Protein AF-A0A349X1V9-F1 (afdb_monomer)

Radius of gyration: 15.88 Å; Cα contacts (8 Å, |Δi|>4): 114; chains: 1; bounding box: 40×20×52 Å

Mean predicted aligned error: 4.21 Å

pLDDT: mean 90.56, std 6.75, range [54.38, 96.56]

Sequence (122 aa):
MKTAFTIFLLVYSYIKYTAVPSQMGEPMYMATTALVVILTAVIPFFIARHLLAKASPPKSYVLAAFVPLALSAIGLAIYFYMFIAPTAPGMAVTQVLPRAIAPGLVMSVILLIPMIMRRKDS

Secondary structure (DSSP, 8-state):
-HHHHHHHHHHHHHHHHTTSGGGTT-HHHHHHHHHHHIIIIIHHHHHHHHHHTTS-HHHHHHHHHHHHHHHHHHHHHHHIIIIITTT-TT--HHHHTHHHHHHHHHHHHHHHHHHHHHHHT-

Foldseek 3Di:
DVVLLVVLLVVQLVCLLCVPVVCRPPPVSNVLSVQLSCQLAVVQLVVLVVVLVVDDLVVNLVSLLPSSLVSNLVSQVVSCVPPPCVVPVVDDSVVCSVVSNVSSRSSSCVSVPVSVVVVVVD

Solvent-accessible surface area (backbone atoms only — not comparable to full-atom values): 6472 Å² total; per-residue (Å²): 96,70,67,60,50,52,54,49,49,53,53,53,47,48,55,55,52,59,69,48,68,92,48,57,86,38,69,69,52,52,51,53,41,50,49,50,43,39,36,24,43,53,52,18,48,54,52,34,52,56,54,41,78,74,42,57,76,78,54,27,56,53,43,29,58,45,40,19,30,53,36,2,36,50,24,44,50,52,46,35,64,73,65,42,35,83,78,38,72,88,60,57,69,77,79,54,45,69,67,22,44,57,53,5,49,54,49,12,49,56,54,40,53,62,56,57,54,59,59,75,79,105

Structure (mmCIF, N/CA/C/O backbone):
data_AF-A0A349X1V9-F1
#
_entry.id   AF-A0A349X1V9-F1
#
loop_
_atom_site.group_PDB
_atom_site.id
_atom_site.type_symbol
_atom_site.label_atom_id
_atom_site.label_alt_id
_atom_site.label_comp_id
_atom_site.label_asym_id
_atom_site.label_entity_id
_atom_site.label_seq_id
_atom_site.pdbx_PDB_ins_code
_atom_site.Cartn_x
_atom_site.Cartn_y
_atom_site.Cartn_z
_atom_site.occupancy
_atom_site.B_iso_or_equiv
_atom_site.auth_seq_id
_atom_site.auth_comp_id
_atom_site.auth_asym_id
_atom_site.auth_atom_id
_atom_site.pdbx_PDB_model_num
ATOM 1 N N . MET A 1 1 ? -0.299 2.391 17.777 1.00 81.56 1 MET A N 1
ATOM 2 C CA . MET A 1 1 ? -0.767 2.677 16.397 1.00 81.56 1 MET A CA 1
ATOM 3 C C . MET A 1 1 ? 0.295 3.377 15.549 1.00 81.56 1 MET A C 1
ATOM 5 O O . MET A 1 1 ? 0.697 2.788 14.560 1.00 81.56 1 MET A O 1
ATOM 9 N N . LYS A 1 2 ? 0.796 4.572 15.926 1.00 84.50 2 LYS A N 1
ATOM 10 C CA . LYS A 1 2 ? 1.843 5.284 15.156 1.00 84.50 2 LYS A CA 1
ATOM 11 C C . LYS A 1 2 ? 3.107 4.433 14.950 1.00 84.50 2 LYS A C 1
ATOM 13 O O . LYS A 1 2 ? 3.488 4.211 13.815 1.00 84.50 2 LYS A O 1
ATOM 18 N N . THR A 1 3 ? 3.663 3.867 16.024 1.00 90.06 3 THR A N 1
ATOM 19 C CA . THR A 1 3 ? 4.859 3.005 15.967 1.00 90.06 3 THR A CA 1
ATOM 20 C C . THR A 1 3 ? 4.667 1.784 15.068 1.00 90.06 3 THR A C 1
ATOM 22 O O . THR A 1 3 ? 5.504 1.515 14.218 1.00 90.06 3 THR A O 1
ATOM 25 N N . ALA A 1 4 ? 3.536 1.082 15.198 1.00 91.94 4 ALA A N 1
ATOM 26 C CA . ALA A 1 4 ? 3.220 -0.081 14.366 1.00 91.94 4 ALA A CA 1
ATOM 27 C C . ALA A 1 4 ? 3.115 0.285 12.876 1.00 91.94 4 ALA A C 1
ATOM 29 O O . ALA A 1 4 ? 3.641 -0.434 12.033 1.00 91.94 4 ALA A O 1
ATOM 30 N N . PHE A 1 5 ? 2.496 1.427 12.555 1.00 94.38 5 PHE A N 1
ATOM 31 C CA . PHE A 1 5 ? 2.433 1.922 11.182 1.00 94.38 5 PHE A CA 1
ATOM 32 C C . PHE A 1 5 ? 3.808 2.332 10.643 1.00 94.38 5 PHE A C 1
ATOM 34 O O . PHE A 1 5 ? 4.126 1.993 9.511 1.00 94.38 5 PHE A O 1
ATOM 41 N N . THR A 1 6 ? 4.646 2.995 11.445 1.00 94.81 6 THR A N 1
ATOM 42 C CA . THR A 1 6 ? 6.020 3.343 11.048 1.00 94.81 6 THR A CA 1
ATOM 43 C C . THR A 1 6 ? 6.852 2.097 10.748 1.00 94.81 6 THR A C 1
ATOM 45 O O . THR A 1 6 ? 7.511 2.048 9.715 1.00 94.81 6 THR A O 1
ATOM 48 N N . ILE A 1 7 ? 6.791 1.073 11.607 1.00 95.38 7 ILE A N 1
ATOM 49 C CA . ILE A 1 7 ? 7.497 -0.200 11.387 1.00 95.38 7 ILE A CA 1
ATOM 50 C C . ILE A 1 7 ? 7.003 -0.862 10.099 1.00 95.38 7 ILE A C 1
ATOM 52 O O . ILE A 1 7 ? 7.811 -1.231 9.249 1.00 95.38 7 ILE A O 1
ATOM 56 N N . PHE A 1 8 ? 5.682 -0.959 9.924 1.00 96.00 8 PHE A N 1
ATOM 57 C CA . PHE A 1 8 ? 5.087 -1.476 8.694 1.00 96.00 8 PHE A CA 1
ATOM 58 C C . PHE A 1 8 ? 5.576 -0.710 7.462 1.00 96.00 8 PHE A C 1
ATOM 60 O O . PHE A 1 8 ? 5.990 -1.334 6.491 1.00 96.00 8 PHE A O 1
ATOM 67 N N . LEU A 1 9 ? 5.570 0.623 7.508 1.00 96.38 9 LEU A N 1
ATOM 68 C CA . LEU A 1 9 ? 5.972 1.459 6.384 1.00 96.38 9 LEU A CA 1
ATOM 69 C C . LEU A 1 9 ? 7.443 1.240 6.016 1.00 96.38 9 LEU A C 1
ATOM 71 O O . LEU A 1 9 ? 7.747 1.121 4.832 1.00 96.38 9 LEU A O 1
ATOM 75 N N . LEU A 1 10 ? 8.338 1.144 7.003 1.00 95.88 10 LEU A N 1
ATOM 76 C CA . LEU A 1 10 ? 9.760 0.874 6.771 1.00 95.88 10 LEU A CA 1
ATOM 77 C C . LEU A 1 10 ? 9.972 -0.495 6.119 1.00 95.88 10 LEU A C 1
ATOM 79 O O . LEU A 1 10 ? 10.635 -0.585 5.087 1.00 95.88 10 LEU A O 1
ATOM 83 N N . VAL A 1 11 ? 9.362 -1.545 6.674 1.00 95.44 11 VAL A N 1
ATOM 84 C CA . VAL A 1 11 ? 9.488 -2.912 6.146 1.00 95.44 11 VAL A CA 1
ATOM 85 C C . VAL A 1 11 ? 8.883 -3.013 4.747 1.00 95.44 11 VAL A C 1
ATOM 87 O O . VAL A 1 11 ? 9.516 -3.537 3.834 1.00 95.44 11 VAL A O 1
ATOM 90 N N . TYR A 1 12 ? 7.682 -2.470 4.547 1.00 94.81 12 TYR A N 1
ATOM 91 C CA . TYR A 1 12 ? 7.005 -2.491 3.253 1.00 94.81 12 TYR A CA 1
ATOM 92 C C . TYR A 1 12 ? 7.788 -1.720 2.184 1.00 94.81 12 TYR A C 1
ATOM 94 O O . TYR A 1 12 ? 7.956 -2.223 1.073 1.00 94.81 12 TYR A O 1
ATOM 102 N N . SER A 1 13 ? 8.320 -0.542 2.527 1.00 94.44 13 SER A N 1
ATOM 103 C CA . SER A 1 13 ? 9.154 0.248 1.612 1.00 94.44 13 SER A CA 1
ATOM 104 C C . SER A 1 13 ? 10.438 -0.488 1.250 1.00 94.44 13 SER A C 1
ATOM 106 O O . SER A 1 13 ? 10.805 -0.521 0.080 1.00 94.44 13 SER A O 1
ATOM 108 N N . TYR A 1 14 ? 11.088 -1.124 2.229 1.00 94.75 14 TYR A N 1
ATOM 109 C CA . TYR A 1 14 ? 12.295 -1.909 1.991 1.00 94.75 14 TYR A CA 1
ATOM 110 C C . TYR A 1 14 ? 12.029 -3.093 1.055 1.00 94.75 14 TYR A C 1
ATOM 112 O O . TYR A 1 14 ? 12.740 -3.246 0.068 1.00 94.75 14 TYR A O 1
ATOM 120 N N . ILE A 1 15 ? 10.964 -3.869 1.297 1.00 93.50 15 ILE A N 1
ATOM 121 C CA . ILE A 1 15 ? 10.568 -4.993 0.430 1.00 93.50 15 ILE A CA 1
ATOM 122 C C . ILE A 1 15 ? 10.294 -4.522 -1.003 1.00 93.50 15 ILE A C 1
ATOM 124 O O . ILE A 1 15 ? 10.652 -5.206 -1.958 1.00 93.50 15 ILE A O 1
ATOM 128 N N . LYS A 1 16 ? 9.643 -3.363 -1.178 1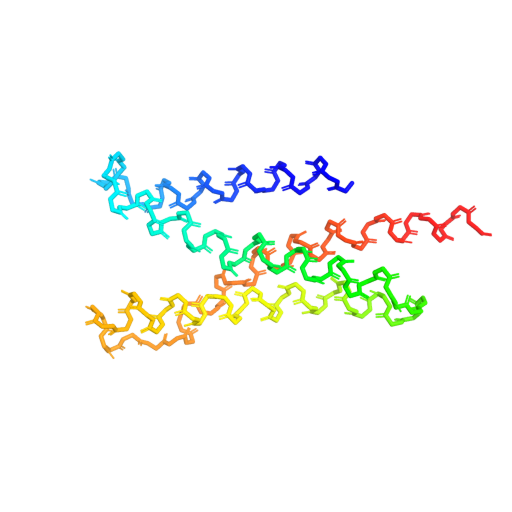.00 91.31 16 LYS A N 1
ATOM 129 C CA . LYS A 1 16 ? 9.396 -2.808 -2.516 1.00 91.31 16 LYS A CA 1
ATOM 130 C C . LYS A 1 16 ? 10.682 -2.345 -3.184 1.00 91.31 16 LYS A C 1
ATOM 132 O O . LYS A 1 16 ? 10.869 -2.634 -4.357 1.00 91.31 16 LYS A O 1
ATOM 137 N N . TYR A 1 17 ? 11.568 -1.696 -2.439 1.00 92.88 17 TYR A N 1
ATOM 138 C CA . TYR A 1 17 ? 12.849 -1.234 -2.955 1.00 92.88 17 TYR A CA 1
ATOM 139 C C . TYR A 1 17 ? 13.751 -2.396 -3.387 1.00 92.88 17 TYR A C 1
ATOM 141 O O . TYR A 1 17 ? 14.354 -2.340 -4.451 1.00 92.88 17 TYR A O 1
ATOM 149 N N . THR A 1 18 ? 13.791 -3.499 -2.643 1.00 93.56 18 THR A N 1
ATOM 150 C CA . THR A 1 18 ? 14.634 -4.656 -2.989 1.00 93.56 18 THR A CA 1
ATOM 151 C C . THR A 1 18 ? 13.995 -5.625 -3.989 1.00 93.56 18 THR A C 1
ATOM 153 O O . THR A 1 18 ? 14.612 -6.627 -4.341 1.00 93.56 18 THR A O 1
ATOM 156 N N . ALA A 1 19 ? 12.784 -5.339 -4.486 1.00 89.44 19 ALA A N 1
ATOM 157 C CA . ALA A 1 19 ? 12.056 -6.229 -5.394 1.00 89.44 19 ALA A CA 1
ATOM 158 C C . ALA A 1 19 ? 12.723 -6.397 -6.771 1.00 89.44 19 ALA A C 1
ATOM 160 O O . ALA A 1 19 ? 12.543 -7.434 -7.408 1.00 89.44 19 ALA A O 1
ATOM 161 N N . VAL A 1 20 ? 13.485 -5.398 -7.227 1.00 90.94 20 VAL A N 1
ATOM 162 C CA . VAL A 1 20 ? 14.261 -5.434 -8.474 1.00 90.94 20 VAL A CA 1
ATOM 163 C C . VAL A 1 20 ? 15.711 -5.045 -8.160 1.00 90.94 20 VAL A C 1
ATOM 165 O O . VAL A 1 20 ? 16.078 -3.877 -8.294 1.00 90.94 20 VAL A O 1
ATOM 168 N N . PRO A 1 21 ? 16.557 -6.001 -7.721 1.00 90.75 21 PRO A N 1
ATOM 169 C CA . PRO A 1 21 ? 17.914 -5.703 -7.262 1.00 90.75 21 PRO A CA 1
ATOM 170 C C . PRO A 1 21 ? 18.782 -4.970 -8.288 1.00 90.75 21 PRO A C 1
ATOM 172 O O . PRO A 1 21 ? 19.598 -4.133 -7.920 1.00 90.75 21 PRO A O 1
ATOM 175 N N . SER A 1 22 ? 18.575 -5.241 -9.578 1.00 92.88 22 SER A N 1
ATOM 176 C CA . SER A 1 22 ? 19.322 -4.614 -10.672 1.00 92.88 22 SER A CA 1
ATOM 177 C C . SER A 1 22 ? 19.048 -3.118 -10.848 1.00 92.88 22 SER A C 1
ATOM 179 O O . SER A 1 22 ? 19.850 -2.451 -11.484 1.00 92.88 22 SER A O 1
ATOM 181 N N . GLN A 1 23 ? 17.937 -2.601 -10.313 1.00 90.25 23 GLN A N 1
ATOM 182 C CA . GLN A 1 23 ? 17.547 -1.185 -10.406 1.00 90.25 23 GLN A CA 1
ATOM 183 C C . GLN A 1 23 ? 17.730 -0.441 -9.074 1.00 90.25 23 GLN A C 1
ATOM 185 O O . GLN A 1 23 ? 17.376 0.734 -8.943 1.00 90.25 23 GLN A O 1
ATOM 190 N N . MET A 1 24 ? 18.275 -1.109 -8.050 1.00 90.00 24 MET A N 1
ATOM 191 C CA . MET A 1 24 ? 18.549 -0.474 -6.763 1.00 90.00 24 MET A CA 1
ATOM 192 C C . MET A 1 24 ? 19.545 0.679 -6.941 1.00 90.00 24 MET A C 1
ATOM 194 O O . MET A 1 24 ? 20.593 0.527 -7.560 1.00 90.00 24 MET A O 1
ATOM 198 N N . GLY A 1 25 ? 19.216 1.837 -6.369 1.00 89.31 25 GLY A N 1
ATOM 199 C CA . GLY A 1 25 ? 19.997 3.069 -6.492 1.00 89.31 25 GLY A CA 1
ATOM 200 C C . GLY A 1 25 ? 19.630 3.939 -7.695 1.00 89.31 25 GLY A C 1
ATOM 201 O O . GLY A 1 25 ? 20.020 5.105 -7.723 1.00 89.31 25 GLY A O 1
ATOM 202 N N . GLU A 1 26 ? 18.840 3.439 -8.653 1.00 94.62 26 GLU A N 1
ATOM 203 C CA . GLU A 1 26 ? 18.370 4.265 -9.764 1.00 94.62 26 GLU A CA 1
ATOM 204 C C . GLU A 1 26 ? 17.315 5.278 -9.279 1.00 94.62 26 GLU A C 1
ATOM 206 O O . GLU A 1 26 ? 16.286 4.875 -8.719 1.00 94.62 26 GLU A O 1
ATOM 211 N N . PRO A 1 27 ? 17.494 6.593 -9.526 1.00 94.06 27 PRO A N 1
ATOM 212 C CA . PRO A 1 27 ? 16.568 7.615 -9.032 1.00 94.06 27 PRO A CA 1
ATOM 213 C C . PRO A 1 27 ? 15.116 7.399 -9.478 1.00 94.06 27 PRO A C 1
ATOM 215 O O . PRO A 1 27 ? 14.185 7.582 -8.692 1.00 94.06 27 PRO A O 1
ATOM 218 N N . MET A 1 28 ? 14.910 6.955 -10.722 1.00 91.81 28 MET A N 1
ATOM 219 C CA . MET A 1 28 ? 13.574 6.676 -11.260 1.00 91.81 28 MET A CA 1
ATOM 220 C C . MET A 1 28 ? 12.907 5.478 -10.579 1.00 91.81 28 MET A C 1
ATOM 222 O O . MET A 1 28 ? 11.712 5.518 -10.270 1.00 91.81 28 MET A O 1
ATOM 226 N N . TYR A 1 29 ? 13.672 4.427 -10.291 1.00 91.88 29 TYR A N 1
ATOM 227 C CA . TYR A 1 29 ? 13.170 3.267 -9.566 1.00 91.88 29 TYR A CA 1
ATOM 228 C C . TYR A 1 29 ? 12.846 3.611 -8.103 1.00 91.88 29 TYR A C 1
ATOM 230 O O . TYR A 1 29 ? 11.805 3.207 -7.578 1.00 91.88 29 TYR A O 1
ATOM 238 N N . MET A 1 30 ? 13.667 4.443 -7.455 1.00 93.56 30 MET A N 1
ATOM 239 C CA . MET A 1 30 ? 13.374 4.968 -6.116 1.00 93.56 30 MET A CA 1
ATOM 240 C C . MET A 1 30 ? 12.084 5.799 -6.094 1.00 93.56 30 MET A C 1
ATOM 242 O O . MET A 1 30 ? 11.249 5.612 -5.207 1.00 93.56 30 MET A O 1
ATOM 246 N N . ALA A 1 31 ? 11.889 6.682 -7.078 1.00 94.06 31 ALA A N 1
ATOM 247 C CA . ALA A 1 31 ? 10.699 7.525 -7.175 1.00 94.06 31 ALA A CA 1
ATOM 248 C C . ALA A 1 31 ? 9.421 6.701 -7.396 1.00 94.06 31 ALA A C 1
ATOM 250 O O . ALA A 1 31 ? 8.426 6.895 -6.697 1.00 94.06 31 ALA A O 1
ATOM 251 N N . THR A 1 32 ? 9.451 5.741 -8.323 1.00 92.56 32 THR A N 1
ATOM 252 C CA . THR A 1 32 ? 8.308 4.852 -8.593 1.00 92.56 32 THR A CA 1
ATOM 253 C C . THR A 1 32 ? 8.006 3.924 -7.413 1.00 92.56 32 THR A C 1
ATOM 255 O O . THR A 1 32 ? 6.838 3.744 -7.058 1.00 92.56 32 THR A O 1
ATOM 258 N N . THR A 1 33 ? 9.041 3.434 -6.720 1.00 93.06 33 THR A N 1
ATOM 259 C CA . THR A 1 33 ? 8.916 2.692 -5.455 1.00 93.06 33 THR A CA 1
ATOM 260 C C . THR A 1 33 ? 8.248 3.534 -4.365 1.00 93.06 33 THR A C 1
ATOM 262 O O . THR A 1 33 ? 7.308 3.081 -3.708 1.00 93.06 33 THR A O 1
ATOM 265 N N . ALA A 1 34 ? 8.687 4.779 -4.175 1.00 94.94 34 ALA A N 1
ATOM 266 C CA . ALA A 1 34 ? 8.072 5.683 -3.208 1.00 94.94 34 ALA A CA 1
ATOM 267 C C . ALA A 1 34 ? 6.606 5.962 -3.566 1.00 94.94 34 ALA A C 1
ATOM 269 O O . ALA A 1 34 ? 5.732 5.921 -2.699 1.00 94.94 34 ALA A O 1
ATOM 270 N N . LEU A 1 35 ? 6.317 6.177 -4.850 1.00 95.50 35 LEU A N 1
ATOM 271 C CA . LEU A 1 35 ? 4.974 6.472 -5.335 1.00 95.50 35 LEU A CA 1
ATOM 272 C C . LEU A 1 35 ? 4.018 5.293 -5.113 1.00 95.50 35 LEU A C 1
ATOM 274 O O . LEU A 1 35 ? 2.923 5.495 -4.583 1.00 95.50 35 LEU A O 1
ATOM 278 N N . VAL A 1 36 ? 4.433 4.054 -5.412 1.00 94.50 36 VAL A N 1
ATOM 279 C CA . VAL A 1 36 ? 3.594 2.881 -5.118 1.00 94.50 36 VAL A CA 1
ATOM 280 C C . VAL A 1 36 ? 3.362 2.725 -3.614 1.00 94.50 36 VAL A C 1
ATOM 282 O O . VAL A 1 36 ? 2.239 2.430 -3.203 1.00 94.50 36 VAL A O 1
ATOM 285 N N . VAL A 1 37 ? 4.365 2.979 -2.765 1.00 95.81 37 VAL A N 1
ATOM 286 C CA . VAL A 1 37 ? 4.204 2.937 -1.300 1.00 95.81 37 VAL A CA 1
ATOM 287 C C . VAL A 1 37 ? 3.222 4.008 -0.817 1.00 95.81 37 VAL A C 1
ATOM 289 O O . VAL A 1 37 ? 2.344 3.719 -0.001 1.00 95.81 37 VAL A O 1
ATOM 292 N N . ILE A 1 38 ? 3.317 5.228 -1.343 1.00 96.56 38 ILE A N 1
ATOM 293 C CA . ILE A 1 38 ? 2.415 6.327 -0.988 1.00 96.56 38 ILE A CA 1
ATOM 294 C C . ILE A 1 38 ? 0.970 5.974 -1.346 1.00 96.56 38 I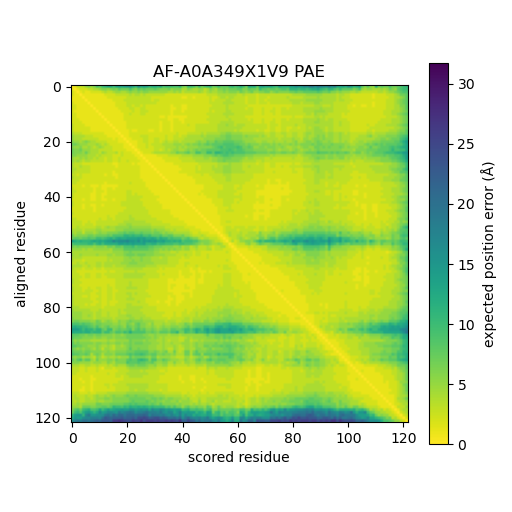LE A C 1
ATOM 296 O O . ILE A 1 38 ? 0.084 6.077 -0.492 1.00 96.56 38 ILE A O 1
ATOM 300 N N . LEU A 1 39 ? 0.744 5.510 -2.578 1.00 95.94 39 LEU A N 1
ATOM 301 C CA . LEU A 1 39 ? -0.589 5.175 -3.077 1.00 95.94 39 LEU A CA 1
ATOM 302 C C . LEU A 1 39 ? -1.196 3.956 -2.375 1.00 95.94 39 LEU A C 1
ATOM 304 O O . LEU A 1 39 ? -2.402 3.922 -2.152 1.00 95.94 39 LEU A O 1
ATOM 308 N N . THR A 1 40 ? -0.384 2.959 -2.013 1.00 95.38 40 THR A N 1
ATOM 309 C CA . THR A 1 40 ? -0.892 1.677 -1.486 1.00 95.38 40 THR A CA 1
ATOM 310 C C . THR A 1 40 ? -0.873 1.564 0.036 1.00 95.38 40 THR A C 1
ATOM 312 O O . THR A 1 40 ? -1.580 0.711 0.574 1.00 95.38 40 THR A O 1
ATOM 315 N N . ALA A 1 41 ? -0.112 2.401 0.744 1.00 95.44 41 ALA A N 1
ATOM 316 C CA . ALA A 1 41 ? 0.025 2.321 2.199 1.00 95.44 41 ALA A CA 1
ATOM 317 C C . ALA A 1 41 ? -0.191 3.667 2.900 1.00 95.44 41 ALA A C 1
ATOM 319 O O . ALA A 1 41 ? -1.013 3.756 3.810 1.00 95.44 41 ALA A O 1
ATOM 320 N N . VAL A 1 42 ? 0.503 4.730 2.481 1.00 96.50 42 VAL A N 1
ATOM 321 C CA . VAL A 1 42 ? 0.459 6.018 3.200 1.00 96.50 42 VAL A CA 1
ATOM 322 C C . VAL A 1 42 ? -0.925 6.657 3.118 1.00 96.50 42 VAL A C 1
ATOM 324 O O . VAL A 1 42 ? -1.571 6.861 4.147 1.00 96.50 42 VAL A O 1
ATOM 327 N N . ILE A 1 43 ? -1.404 6.935 1.904 1.00 96.12 43 ILE A N 1
ATOM 328 C CA . ILE A 1 43 ? -2.711 7.568 1.693 1.00 96.12 43 ILE A CA 1
ATOM 329 C C . ILE A 1 43 ? -3.845 6.695 2.263 1.00 96.12 43 ILE A C 1
ATOM 331 O O . ILE A 1 43 ? -4.624 7.213 3.071 1.00 96.12 43 ILE A O 1
ATOM 335 N N . PRO A 1 44 ? -3.926 5.381 1.953 1.00 96.25 44 PRO A N 1
ATOM 336 C CA . PRO A 1 44 ? -4.949 4.503 2.515 1.00 96.25 44 PRO A CA 1
ATOM 337 C C . PRO A 1 44 ? -5.014 4.524 4.042 1.00 96.25 44 PRO A C 1
ATOM 339 O O . PRO A 1 44 ? -6.106 4.635 4.601 1.00 96.25 44 PRO A O 1
ATOM 342 N N . PHE A 1 45 ? -3.866 4.470 4.727 1.00 95.62 45 PHE A N 1
ATOM 343 C CA . PHE A 1 45 ? -3.831 4.458 6.187 1.00 95.62 45 PHE A CA 1
ATOM 344 C C . PHE A 1 45 ? -4.389 5.744 6.791 1.00 95.62 45 PHE A C 1
ATOM 346 O O . PHE A 1 45 ? -5.211 5.698 7.711 1.00 95.62 45 PHE A O 1
ATOM 353 N N . P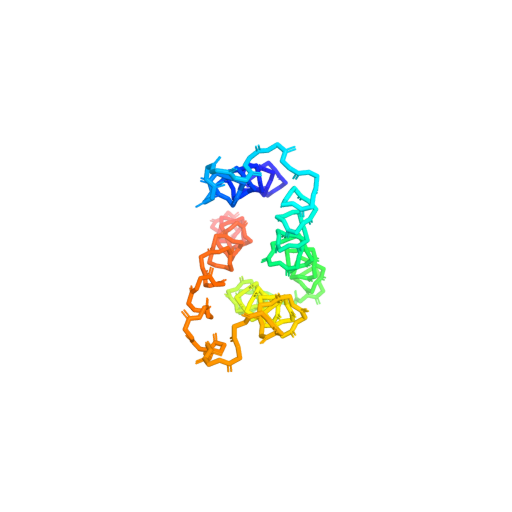HE A 1 46 ? -3.955 6.902 6.287 1.00 95.50 46 PHE A N 1
ATOM 354 C CA . PHE A 1 46 ? -4.391 8.185 6.834 1.00 95.50 46 PHE A CA 1
ATOM 355 C C . PHE A 1 46 ? -5.861 8.474 6.529 1.00 95.50 46 PHE A C 1
ATOM 357 O O . PHE A 1 46 ? -6.564 8.959 7.419 1.00 95.50 46 PHE A O 1
ATOM 364 N N . ILE A 1 47 ? -6.353 8.108 5.341 1.00 95.56 47 ILE A N 1
ATOM 365 C CA . ILE A 1 47 ? -7.782 8.208 5.020 1.00 95.56 47 ILE A CA 1
ATOM 366 C C . ILE A 1 47 ? -8.594 7.276 5.924 1.00 95.56 47 ILE A C 1
ATOM 368 O O . ILE A 1 47 ? -9.537 7.733 6.569 1.00 95.56 47 ILE A O 1
ATOM 372 N N . ALA A 1 48 ? -8.212 5.998 6.041 1.00 94.44 48 ALA A N 1
ATOM 373 C CA . ALA A 1 48 ? -8.914 5.043 6.898 1.00 94.44 48 ALA A CA 1
ATOM 374 C C . ALA A 1 48 ? -8.961 5.531 8.351 1.00 94.44 48 ALA A C 1
ATOM 376 O O . ALA A 1 48 ? -10.026 5.580 8.963 1.00 94.44 48 ALA A O 1
ATOM 377 N N . ARG A 1 49 ? -7.827 5.993 8.888 1.00 92.75 49 ARG A N 1
ATOM 378 C CA . ARG A 1 49 ? -7.747 6.561 10.238 1.00 92.75 49 ARG A CA 1
ATOM 379 C C . ARG A 1 49 ? -8.638 7.794 10.411 1.00 92.75 49 ARG A C 1
ATOM 381 O O . ARG A 1 49 ? -9.265 7.941 11.459 1.00 92.75 49 ARG A O 1
ATOM 388 N N . HIS A 1 50 ? -8.690 8.676 9.415 1.00 93.75 50 HIS A N 1
ATOM 389 C CA . HIS A 1 50 ? -9.545 9.860 9.453 1.00 93.75 50 HIS A CA 1
ATOM 390 C C . HIS A 1 50 ? -11.036 9.492 9.463 1.00 93.75 50 HIS A C 1
ATOM 392 O O . HIS A 1 50 ? -11.799 10.057 10.246 1.00 93.75 50 HIS A O 1
ATOM 398 N N . LEU A 1 51 ? -11.446 8.518 8.644 1.00 92.50 51 LEU A N 1
ATOM 399 C CA . LEU A 1 51 ? -12.824 8.018 8.615 1.00 92.50 51 LEU A CA 1
ATOM 400 C C . LEU A 1 51 ? -13.205 7.328 9.931 1.00 92.50 51 LEU A C 1
ATOM 402 O O . LEU A 1 51 ? -14.294 7.556 10.455 1.00 92.50 51 LEU A O 1
ATOM 406 N N . LEU A 1 52 ? -12.289 6.545 10.506 1.00 90.88 52 LEU A N 1
ATOM 407 C CA . LEU A 1 52 ? -12.494 5.866 11.786 1.00 90.88 52 LEU A CA 1
ATOM 408 C C . LEU A 1 52 ? -12.727 6.828 12.946 1.00 90.88 52 LEU A C 1
ATOM 410 O O . LEU A 1 52 ? -13.577 6.560 13.790 1.00 90.88 52 LEU A O 1
ATOM 414 N N . ALA A 1 53 ? -12.019 7.959 12.974 1.00 87.69 53 ALA A N 1
ATOM 415 C CA . ALA A 1 53 ? -12.181 8.968 14.019 1.00 87.69 53 ALA A CA 1
ATOM 416 C C . ALA A 1 53 ? -13.590 9.593 14.053 1.00 87.69 53 ALA A C 1
ATOM 418 O O . ALA A 1 53 ? -13.978 10.159 15.070 1.00 87.69 53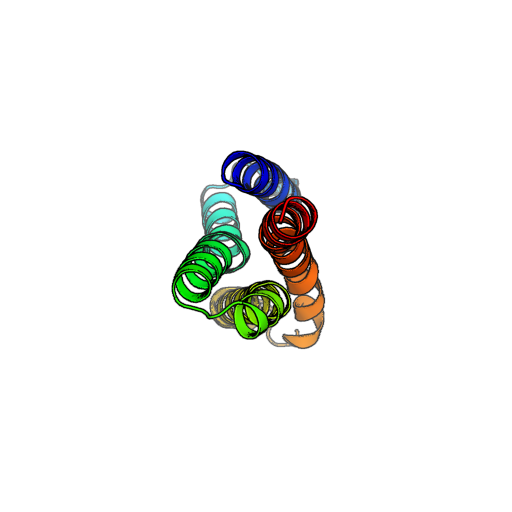 ALA A O 1
ATOM 419 N N . LYS A 1 54 ? -14.349 9.490 12.954 1.00 89.44 54 LYS A N 1
ATOM 420 C CA . LYS A 1 54 ? -15.708 10.037 12.811 1.00 89.44 54 LYS A CA 1
ATOM 421 C C . LYS A 1 54 ? -16.805 8.973 12.927 1.00 89.44 54 LYS A C 1
ATOM 423 O O . LYS A 1 54 ? -17.986 9.305 12.867 1.00 89.44 54 LYS A O 1
ATOM 428 N N . ALA A 1 55 ? -16.438 7.699 13.039 1.00 89.00 55 ALA A N 1
ATOM 429 C CA . ALA A 1 55 ? -17.377 6.589 12.975 1.00 89.00 55 ALA A CA 1
ATOM 430 C C . ALA A 1 55 ? -17.850 6.147 14.365 1.00 89.00 55 ALA A C 1
ATOM 432 O O . ALA A 1 55 ? -17.073 6.076 15.315 1.00 89.00 55 ALA A O 1
ATOM 433 N N . SER A 1 56 ? -19.129 5.778 14.468 1.00 84.69 56 SER A N 1
ATOM 434 C CA . SER A 1 56 ? -19.664 5.132 15.667 1.00 84.69 56 SER A CA 1
ATOM 435 C C . SER A 1 56 ? -19.118 3.700 15.827 1.00 84.69 56 SER A C 1
ATOM 437 O O . SER A 1 56 ? -18.709 3.087 14.835 1.00 84.69 56 SER A O 1
ATOM 439 N N . PRO A 1 57 ? -19.131 3.127 17.048 1.00 77.75 57 PRO A N 1
ATOM 440 C CA . PRO A 1 57 ? -18.451 1.869 17.358 1.00 77.75 57 PRO A CA 1
ATOM 441 C C . PRO A 1 57 ? -18.735 0.679 16.429 1.00 77.75 57 PRO A C 1
ATOM 443 O O . PRO A 1 57 ? -17.769 0.055 16.013 1.00 77.75 57 PRO A O 1
ATOM 446 N N . PRO A 1 58 ? -19.974 0.332 16.025 1.00 80.19 58 PRO A N 1
ATOM 447 C CA . PRO A 1 58 ? -20.148 -0.811 15.124 1.00 80.19 58 PRO A CA 1
ATOM 448 C C . PRO A 1 58 ? -19.583 -0.525 13.724 1.00 80.19 58 PRO A C 1
ATOM 450 O O . PRO A 1 58 ? -19.015 -1.407 13.084 1.00 80.19 58 PRO A O 1
ATOM 453 N N . LYS A 1 59 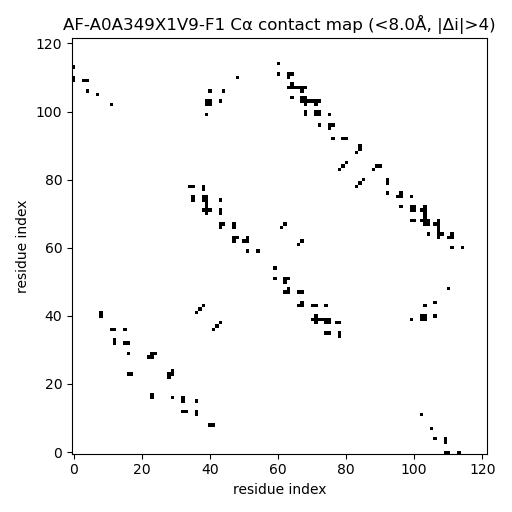? -19.678 0.728 13.265 1.00 87.12 59 LYS A N 1
ATOM 454 C CA . LYS A 1 59 ? -19.187 1.150 11.948 1.00 87.12 59 LYS A CA 1
ATOM 455 C C . LYS A 1 59 ? -17.664 1.210 11.906 1.00 87.12 59 LYS A C 1
ATOM 457 O O . LYS A 1 59 ? -17.080 0.922 10.867 1.00 87.12 59 LYS A O 1
ATOM 462 N N . SER A 1 60 ? -17.008 1.553 13.012 1.00 88.56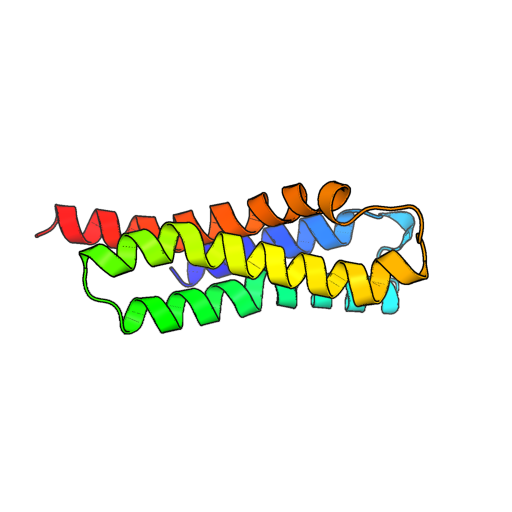 60 SER A N 1
ATOM 463 C CA . SER A 1 60 ? -15.554 1.675 13.039 1.00 88.56 60 SER A CA 1
ATOM 464 C C . SER A 1 60 ? -14.853 0.326 12.836 1.00 88.56 60 SER A C 1
ATOM 466 O O . SER A 1 60 ? -13.861 0.284 12.119 1.00 88.56 60 SER A O 1
ATOM 468 N N . TYR A 1 61 ? -15.374 -0.794 13.353 1.00 88.62 61 TYR A N 1
ATOM 469 C CA . TYR A 1 61 ? -14.778 -2.116 13.078 1.00 88.62 61 TYR A CA 1
ATOM 470 C C . TYR A 1 61 ? -14.847 -2.480 11.592 1.00 88.62 61 TYR A C 1
ATOM 472 O O . TYR A 1 61 ? -13.853 -2.911 11.011 1.00 88.62 61 TYR A O 1
ATOM 480 N N . VAL A 1 62 ? -16.005 -2.252 10.963 1.00 90.44 62 VAL A N 1
ATOM 481 C CA . VAL A 1 62 ? -16.198 -2.505 9.528 1.00 90.44 62 VAL A CA 1
ATOM 482 C C . VAL A 1 62 ? -15.260 -1.623 8.705 1.00 90.44 62 VAL A C 1
ATOM 484 O O . VAL A 1 62 ? -14.554 -2.112 7.826 1.00 90.44 62 VAL A O 1
ATOM 487 N N . LEU A 1 63 ? -15.184 -0.329 9.021 1.00 91.31 63 LEU A N 1
ATOM 488 C CA . LEU A 1 63 ? -14.295 0.583 8.308 1.00 91.31 63 LEU A CA 1
ATOM 489 C C . LEU A 1 63 ? -12.822 0.198 8.486 1.00 91.31 63 LEU A C 1
ATOM 491 O O . LEU A 1 63 ? -12.072 0.235 7.516 1.00 91.31 63 LEU A O 1
ATOM 495 N N . ALA A 1 64 ? -12.410 -0.218 9.685 1.00 92.06 64 ALA A N 1
ATOM 496 C CA . ALA A 1 64 ? -11.032 -0.612 9.958 1.00 92.06 64 ALA A CA 1
ATOM 497 C C . ALA A 1 64 ? -10.647 -1.904 9.229 1.00 92.06 64 ALA A C 1
ATOM 499 O O . ALA A 1 64 ? -9.490 -2.051 8.853 1.00 92.06 64 ALA A O 1
ATOM 500 N N . ALA A 1 65 ? -11.606 -2.807 9.002 1.00 92.38 65 ALA A N 1
ATOM 501 C CA . ALA A 1 65 ? -11.386 -4.050 8.273 1.00 92.38 65 ALA A CA 1
ATOM 502 C C . ALA A 1 65 ? -11.346 -3.855 6.749 1.00 92.38 65 ALA A C 1
ATOM 504 O O . ALA A 1 65 ? -10.506 -4.449 6.082 1.00 92.38 65 ALA A O 1
ATOM 505 N N . PHE A 1 66 ? -12.247 -3.044 6.184 1.00 93.06 66 PHE A N 1
ATOM 506 C CA . PHE A 1 66 ? -12.456 -3.007 4.730 1.00 93.06 66 PHE A CA 1
ATOM 507 C C . PHE A 1 66 ? -11.840 -1.799 4.027 1.00 93.06 66 PHE A C 1
ATOM 509 O O . PHE A 1 66 ? -11.360 -1.928 2.900 1.00 93.06 66 PHE A O 1
ATOM 516 N N . VAL A 1 67 ? -11.828 -0.622 4.658 1.00 94.75 67 VAL A N 1
ATOM 517 C CA . VAL A 1 67 ? -11.348 0.604 3.998 1.00 94.75 67 VAL A CA 1
ATOM 518 C C . VAL A 1 67 ? -9.867 0.515 3.624 1.00 94.75 67 VAL A C 1
ATOM 520 O O . VAL A 1 67 ? -9.544 0.860 2.487 1.00 94.75 67 VAL A O 1
ATOM 523 N N . PRO A 1 68 ? -8.952 0.032 4.490 1.00 95.50 68 PRO A N 1
ATOM 524 C CA . PRO A 1 68 ? -7.546 -0.069 4.113 1.00 95.50 68 PRO A CA 1
ATOM 525 C C . PRO A 1 68 ? -7.318 -1.010 2.926 1.00 95.50 68 PRO A C 1
ATOM 527 O O . PRO A 1 68 ? -6.495 -0.708 2.066 1.00 95.50 68 PRO A O 1
ATOM 530 N N . LEU A 1 69 ? -8.072 -2.114 2.846 1.00 94.62 69 LEU A N 1
ATOM 531 C CA . LEU A 1 69 ? -8.032 -3.052 1.720 1.00 94.62 69 LEU A CA 1
ATOM 532 C C . LEU A 1 69 ? -8.487 -2.383 0.423 1.00 94.62 69 LEU A C 1
ATOM 534 O O . LEU A 1 69 ? -7.752 -2.388 -0.564 1.00 94.62 69 LEU A O 1
ATOM 538 N N . ALA A 1 70 ? -9.675 -1.774 0.442 1.00 94.75 70 ALA A N 1
ATOM 539 C CA . ALA A 1 70 ? -10.255 -1.131 -0.730 1.00 94.75 70 ALA A CA 1
ATOM 540 C C . ALA A 1 70 ? -9.366 0.010 -1.243 1.00 94.75 70 ALA A C 1
ATOM 542 O O . ALA A 1 70 ? -9.056 0.071 -2.431 1.00 94.75 70 ALA A O 1
ATOM 543 N N . LEU A 1 71 ? -8.897 0.883 -0.348 1.00 95.88 71 LEU A N 1
ATOM 544 C CA . LEU A 1 71 ? -8.048 2.011 -0.727 1.00 95.88 71 LEU A CA 1
ATOM 545 C C . LEU A 1 71 ? -6.665 1.568 -1.208 1.00 95.88 71 LEU A C 1
ATOM 547 O O . LEU A 1 71 ? -6.135 2.166 -2.140 1.00 95.88 71 LEU A O 1
ATOM 551 N N . SER A 1 72 ? -6.089 0.513 -0.626 1.00 96.06 72 SER A N 1
ATOM 552 C CA . SER A 1 72 ? -4.820 -0.035 -1.113 1.00 96.06 72 SER A CA 1
ATOM 553 C C . SER A 1 72 ? -4.960 -0.642 -2.513 1.00 96.06 72 SER A C 1
ATOM 555 O O . SER A 1 72 ? -4.119 -0.399 -3.380 1.00 96.06 72 SER A O 1
ATOM 557 N N . ALA A 1 73 ? -6.060 -1.359 -2.767 1.00 94.56 73 ALA A N 1
ATOM 558 C CA . ALA A 1 73 ? -6.396 -1.896 -4.084 1.00 94.56 73 ALA A CA 1
ATOM 559 C C . ALA A 1 73 ? -6.602 -0.790 -5.128 1.00 94.56 73 ALA A C 1
ATOM 561 O O . ALA A 1 73 ? -6.050 -0.879 -6.224 1.00 94.56 73 ALA A O 1
ATOM 562 N N . ILE A 1 74 ? -7.319 0.280 -4.771 1.00 95.06 74 ILE A N 1
ATOM 563 C CA . ILE A 1 74 ? -7.493 1.462 -5.627 1.00 95.06 74 ILE A CA 1
ATOM 564 C C . ILE A 1 74 ? -6.142 2.124 -5.912 1.00 95.06 74 ILE A C 1
ATOM 566 O O . ILE A 1 74 ? -5.830 2.401 -7.067 1.00 95.06 74 ILE A O 1
ATOM 570 N N . GLY A 1 75 ? -5.309 2.329 -4.889 1.00 94.75 75 GLY A N 1
ATOM 571 C CA . GLY A 1 75 ? -3.975 2.907 -5.052 1.00 94.75 75 GLY A CA 1
ATOM 572 C C . GLY A 1 75 ? -3.083 2.091 -5.988 1.00 94.75 75 GLY A C 1
ATOM 573 O O . GLY A 1 75 ? -2.392 2.657 -6.836 1.00 94.75 75 GLY A O 1
ATOM 574 N N . LEU A 1 76 ? -3.141 0.758 -5.893 1.00 94.31 76 LEU A N 1
ATOM 575 C CA . LEU A 1 76 ? -2.409 -0.121 -6.802 1.00 94.31 76 LEU A CA 1
ATOM 576 C C . LEU A 1 76 ? -2.978 -0.081 -8.222 1.00 94.31 76 LEU A C 1
ATOM 578 O O . LEU A 1 76 ? -2.201 -0.092 -9.171 1.00 94.31 76 LEU A O 1
ATOM 582 N N . ALA A 1 77 ? -4.301 -0.020 -8.380 1.00 94.19 77 ALA A N 1
ATOM 583 C CA . ALA A 1 77 ? -4.928 0.105 -9.691 1.00 94.19 77 ALA A CA 1
ATOM 584 C C . ALA A 1 77 ? -4.522 1.418 -10.378 1.00 94.19 77 ALA A C 1
ATOM 586 O O . ALA A 1 77 ? -4.139 1.399 -11.545 1.00 94.19 77 ALA A O 1
ATOM 587 N N . ILE A 1 78 ? -4.518 2.537 -9.644 1.00 94.25 78 ILE A N 1
ATOM 588 C CA . ILE A 1 78 ? -4.034 3.834 -10.142 1.00 94.25 78 ILE A CA 1
ATOM 589 C C . ILE A 1 78 ? -2.576 3.714 -10.597 1.00 94.25 78 ILE A C 1
ATOM 591 O O . ILE A 1 78 ? -2.257 4.062 -11.732 1.00 94.25 78 ILE A O 1
ATOM 595 N N . TYR A 1 79 ? -1.703 3.160 -9.748 1.00 93.75 79 TYR A N 1
ATOM 596 C CA . TYR A 1 79 ? -0.300 2.941 -10.105 1.00 93.75 79 TYR A CA 1
ATOM 597 C C . TYR A 1 79 ? -0.155 2.072 -11.362 1.00 93.75 79 TYR A C 1
ATOM 599 O O . TYR A 1 79 ? 0.616 2.388 -12.265 1.00 93.75 79 TYR A O 1
ATOM 607 N N . PHE A 1 80 ? -0.926 0.987 -11.438 1.00 93.31 80 PHE A N 1
ATOM 608 C CA . PHE A 1 80 ? -0.910 0.065 -12.562 1.00 93.31 80 PHE A CA 1
ATOM 609 C C . PHE A 1 80 ? -1.262 0.770 -13.875 1.00 93.31 80 PHE A C 1
ATOM 611 O O . PHE A 1 80 ? -0.482 0.695 -14.821 1.00 93.31 80 PHE A O 1
ATOM 618 N N . TYR A 1 81 ? -2.385 1.488 -13.933 1.00 93.25 81 TYR A N 1
ATOM 619 C CA . TYR A 1 81 ? -2.818 2.149 -15.167 1.00 93.25 81 TYR A CA 1
ATOM 620 C C . TYR A 1 81 ? -1.895 3.291 -15.595 1.00 93.25 81 TYR A C 1
AT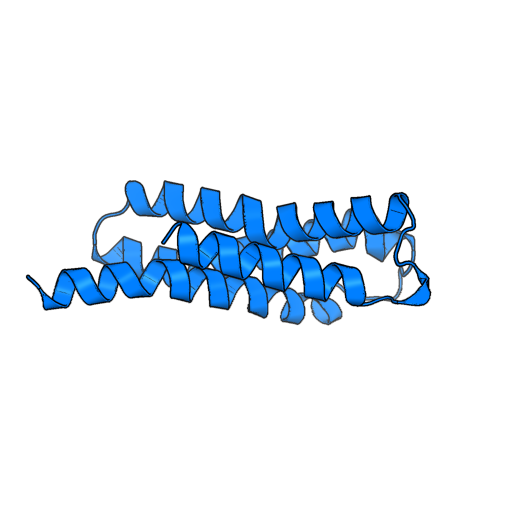OM 622 O O . TYR A 1 81 ? -1.742 3.526 -16.790 1.00 93.25 81 TYR A O 1
ATOM 630 N N . MET A 1 82 ? -1.261 3.978 -14.644 1.00 92.31 82 MET A N 1
ATOM 631 C CA . MET A 1 82 ? -0.371 5.095 -14.956 1.00 92.31 82 MET A CA 1
ATOM 632 C C . MET A 1 82 ? 1.041 4.659 -15.362 1.00 92.31 82 MET A C 1
ATOM 634 O O . MET A 1 82 ? 1.643 5.307 -16.211 1.00 92.31 82 MET A O 1
ATOM 638 N N . PHE A 1 83 ? 1.580 3.589 -14.767 1.00 89.94 83 PHE A N 1
ATOM 639 C CA . PHE A 1 83 ? 3.008 3.258 -14.893 1.00 89.94 83 PHE A CA 1
ATOM 640 C C . PHE A 1 83 ? 3.289 1.861 -15.465 1.00 89.94 83 PHE A C 1
ATOM 642 O O . PHE A 1 83 ? 4.327 1.662 -16.093 1.00 89.94 83 PHE A O 1
ATOM 649 N N . ILE A 1 84 ? 2.386 0.892 -15.278 1.00 89.19 84 ILE A N 1
ATOM 650 C CA . ILE A 1 84 ? 2.595 -0.499 -15.721 1.00 89.19 84 ILE A CA 1
ATOM 651 C C . ILE A 1 84 ? 1.893 -0.762 -17.055 1.00 89.19 84 ILE A C 1
ATOM 653 O O . ILE A 1 84 ? 2.520 -1.241 -17.990 1.00 89.19 84 ILE A O 1
ATOM 657 N N . ALA A 1 85 ? 0.610 -0.423 -17.179 1.00 90.69 85 ALA A N 1
ATOM 658 C CA . ALA A 1 85 ? -0.165 -0.675 -18.394 1.00 90.69 85 ALA A CA 1
ATOM 659 C C . ALA A 1 85 ? 0.462 -0.070 -19.672 1.00 90.69 85 ALA A C 1
ATOM 661 O O . ALA A 1 85 ? 0.459 -0.760 -20.691 1.00 90.69 85 ALA A O 1
ATOM 662 N N . PRO A 1 86 ? 1.070 1.140 -19.651 1.00 90.44 86 PRO A N 1
ATOM 663 C CA . PRO A 1 86 ? 1.737 1.690 -20.835 1.00 90.44 86 PRO A CA 1
ATOM 664 C C . PRO A 1 86 ? 2.968 0.894 -21.286 1.00 90.44 86 PRO A C 1
ATOM 666 O O . PRO A 1 86 ? 3.321 0.927 -22.460 1.00 90.44 86 PRO A O 1
ATOM 669 N N . THR A 1 87 ? 3.632 0.190 -20.365 1.00 87.19 87 THR A N 1
ATOM 670 C CA . THR A 1 87 ? 4.861 -0.577 -20.636 1.00 87.19 87 THR A CA 1
ATOM 671 C C . THR A 1 87 ? 4.601 -2.076 -20.803 1.00 87.19 87 THR A C 1
ATOM 673 O O . THR A 1 87 ? 5.411 -2.780 -21.399 1.00 87.19 87 THR A O 1
ATOM 676 N N . ALA A 1 88 ? 3.454 -2.566 -20.327 1.00 87.81 88 ALA A N 1
ATOM 677 C CA . ALA A 1 88 ? 3.025 -3.957 -20.418 1.00 87.81 88 ALA A CA 1
ATOM 678 C C . ALA A 1 88 ? 1.516 -4.051 -20.743 1.00 87.81 88 ALA A C 1
ATOM 680 O O . ALA A 1 88 ? 0.724 -4.465 -19.892 1.00 87.81 88 ALA A O 1
ATOM 681 N N . PRO A 1 89 ? 1.092 -3.706 -21.975 1.00 82.69 89 PRO A N 1
ATOM 682 C CA . PRO A 1 89 ? -0.326 -3.587 -22.338 1.00 82.69 89 PRO A CA 1
ATOM 683 C C . PRO A 1 89 ? -1.103 -4.914 -22.307 1.00 82.69 89 PRO A C 1
ATOM 685 O O . PRO A 1 89 ? -2.326 -4.907 -22.212 1.00 82.69 89 PRO A O 1
ATOM 688 N N . GLY A 1 90 ? -0.414 -6.060 -22.362 1.00 87.38 90 GLY A N 1
ATOM 689 C CA . GLY A 1 90 ? -1.027 -7.388 -22.224 1.00 87.38 90 GLY A CA 1
ATOM 690 C C . GLY A 1 90 ? -1.244 -7.843 -20.776 1.00 87.38 90 GLY A C 1
ATOM 691 O O . GLY A 1 90 ? -1.826 -8.903 -20.548 1.00 87.38 90 GLY A O 1
ATOM 692 N N . MET A 1 91 ? -0.765 -7.079 -19.789 1.00 90.69 91 MET A N 1
ATOM 693 C CA . MET A 1 91 ? -0.956 -7.395 -18.377 1.00 90.69 91 MET A CA 1
ATOM 694 C C . MET A 1 91 ? -2.335 -6.906 -17.929 1.00 90.69 91 MET A C 1
ATOM 696 O O . MET A 1 91 ? -2.720 -5.771 -18.199 1.00 90.69 91 MET A O 1
ATOM 700 N N . ALA A 1 92 ? -3.084 -7.742 -17.215 1.00 92.06 92 ALA A N 1
ATOM 701 C CA . ALA A 1 92 ? -4.359 -7.333 -16.629 1.00 92.06 92 ALA A CA 1
ATOM 702 C C . ALA A 1 92 ? -4.156 -6.854 -15.186 1.00 92.06 92 ALA A C 1
ATOM 704 O O . ALA A 1 92 ? -3.408 -7.468 -14.422 1.00 92.06 92 ALA A O 1
ATOM 705 N N . VAL A 1 93 ? -4.8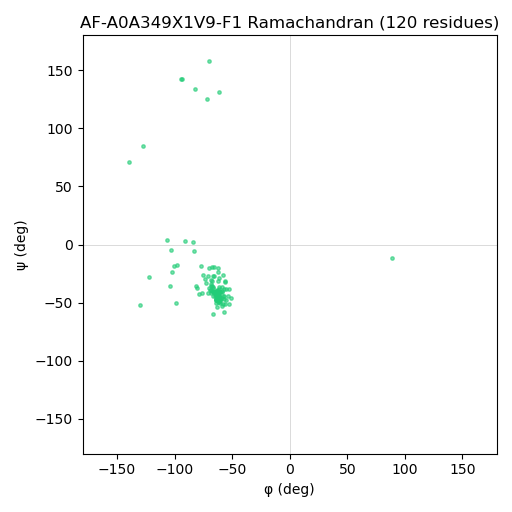88 -5.816 -14.762 1.00 88.19 93 VAL A N 1
ATOM 706 C CA . VAL A 1 93 ? -4.815 -5.299 -13.379 1.00 88.19 93 VAL A CA 1
ATOM 707 C C . VAL A 1 93 ? -5.111 -6.384 -12.334 1.00 88.19 93 VAL A C 1
ATOM 709 O O . VAL A 1 93 ? -4.525 -6.396 -11.252 1.00 88.19 93 VAL A O 1
ATOM 712 N N . THR A 1 94 ? -5.963 -7.355 -12.669 1.00 89.62 94 THR A N 1
ATOM 713 C CA . THR A 1 94 ? -6.319 -8.494 -11.810 1.00 89.62 94 THR A CA 1
ATOM 714 C C . THR A 1 94 ? -5.130 -9.392 -11.471 1.00 89.62 94 THR A C 1
ATOM 716 O O . THR A 1 94 ? -5.147 -10.042 -10.431 1.00 89.62 94 THR A O 1
ATOM 719 N N . GLN A 1 95 ? -4.072 -9.391 -12.287 1.00 87.88 95 GLN A N 1
ATOM 720 C CA . GLN A 1 95 ? -2.850 -10.159 -12.032 1.00 87.88 95 GLN A CA 1
ATOM 721 C C . GLN A 1 95 ? -1.984 -9.524 -10.936 1.00 87.88 95 GLN A C 1
ATOM 723 O O . GLN A 1 95 ? -1.233 -10.218 -10.251 1.00 87.88 95 GLN A O 1
ATOM 728 N N . VAL A 1 96 ? -2.093 -8.205 -10.739 1.00 84.88 96 VAL A N 1
ATOM 729 C CA . VAL A 1 96 ? -1.333 -7.479 -9.711 1.00 84.88 96 VAL A CA 1
ATOM 730 C C . VAL A 1 96 ? -2.171 -7.154 -8.480 1.00 84.88 96 VAL A C 1
ATOM 732 O O . VAL A 1 96 ? -1.609 -7.017 -7.395 1.00 84.88 96 VAL A O 1
ATOM 735 N N . LEU A 1 97 ? -3.499 -7.090 -8.614 1.00 83.12 97 LEU A N 1
ATOM 736 C CA . LEU A 1 97 ? -4.431 -6.703 -7.553 1.00 83.12 97 LEU A CA 1
ATOM 737 C C . LEU A 1 97 ? -4.279 -7.499 -6.239 1.00 83.12 97 LEU A C 1
ATOM 739 O O . LEU A 1 97 ? -4.319 -6.871 -5.179 1.00 83.12 97 LEU A O 1
ATOM 743 N N . PRO A 1 98 ? -4.002 -8.822 -6.243 1.00 85.25 98 PRO A N 1
ATOM 744 C CA . PRO A 1 98 ? -3.751 -9.564 -5.006 1.00 85.25 98 PRO A CA 1
ATOM 745 C C . PRO A 1 98 ? -2.585 -9.007 -4.178 1.00 85.25 98 PRO A C 1
ATOM 747 O O . PRO A 1 98 ? -2.577 -9.120 -2.955 1.00 85.25 98 PRO A O 1
ATOM 750 N N . ARG A 1 99 ? -1.614 -8.333 -4.812 1.00 81.69 99 ARG A N 1
ATOM 751 C CA . ARG A 1 99 ? -0.476 -7.713 -4.114 1.00 81.69 99 ARG A CA 1
ATOM 752 C C . ARG A 1 99 ? -0.881 -6.489 -3.286 1.00 81.69 99 ARG A C 1
ATOM 754 O O . ARG A 1 99 ? -0.145 -6.130 -2.372 1.00 81.69 99 ARG A O 1
ATOM 761 N N . ALA A 1 100 ? -2.026 -5.867 -3.576 1.00 79.75 100 ALA A N 1
ATOM 762 C CA . ALA A 1 100 ? -2.588 -4.779 -2.770 1.00 79.75 100 ALA A CA 1
ATOM 763 C C . ALA A 1 100 ? -3.265 -5.280 -1.484 1.00 79.75 100 ALA A C 1
ATOM 765 O O . ALA A 1 100 ? -3.448 -4.515 -0.538 1.00 79.75 100 ALA A O 1
ATOM 766 N N . ILE A 1 101 ? -3.601 -6.571 -1.414 1.00 84.69 101 ILE A N 1
ATOM 767 C CA . ILE A 1 101 ? -4.234 -7.155 -0.230 1.00 84.69 101 ILE A CA 1
ATOM 768 C C . ILE A 1 101 ? -3.265 -7.117 0.955 1.00 84.69 101 ILE A C 1
ATOM 770 O O . ILE A 1 101 ? -3.671 -6.772 2.057 1.00 84.69 101 ILE A O 1
ATOM 774 N N . ALA A 1 102 ? -1.979 -7.405 0.735 1.00 87.75 102 ALA A N 1
ATOM 775 C CA . ALA A 1 102 ? -0.980 -7.479 1.803 1.00 87.75 102 ALA A CA 1
ATOM 776 C C . ALA A 1 102 ? -0.852 -6.180 2.633 1.00 87.75 102 ALA A C 1
ATOM 778 O O . ALA A 1 102 ? -1.086 -6.236 3.843 1.00 87.75 102 ALA A O 1
ATOM 779 N N . PRO A 1 103 ? -0.540 -5.003 2.050 1.00 91.88 103 PRO A N 1
ATOM 780 C CA . PRO A 1 103 ? -0.508 -3.757 2.818 1.00 91.88 103 PRO A CA 1
ATOM 781 C C . PRO A 1 103 ? -1.877 -3.420 3.429 1.00 91.88 103 PRO A C 1
ATOM 783 O O . PRO A 1 103 ? -1.939 -3.014 4.589 1.00 91.88 103 PRO A O 1
ATOM 786 N N . GLY A 1 104 ? -2.975 -3.642 2.697 1.00 93.81 104 GLY A N 1
ATOM 787 C CA . GLY A 1 104 ? -4.335 -3.433 3.197 1.00 93.81 104 GLY A CA 1
ATOM 788 C C . GLY A 1 104 ? -4.664 -4.253 4.450 1.00 93.81 104 GLY A C 1
ATOM 789 O O . GLY A 1 104 ? -5.190 -3.711 5.422 1.00 93.81 104 GLY A O 1
ATOM 790 N N . LEU A 1 105 ? -4.298 -5.536 4.474 1.00 94.56 105 LEU A N 1
ATOM 791 C CA . LEU A 1 105 ? -4.487 -6.422 5.625 1.00 94.56 105 LEU A CA 1
ATOM 792 C C . LEU A 1 105 ? -3.672 -5.953 6.828 1.00 94.56 105 LEU A C 1
ATOM 794 O O . LEU A 1 105 ? -4.217 -5.829 7.924 1.00 94.56 105 LEU A O 1
ATOM 798 N N . VAL A 1 106 ? -2.387 -5.645 6.631 1.00 95.12 106 VAL A N 1
ATOM 799 C CA . VAL A 1 106 ? -1.516 -5.197 7.728 1.00 95.12 106 VAL A CA 1
ATOM 800 C C . VAL A 1 106 ? -2.038 -3.892 8.332 1.00 95.12 106 VAL A C 1
ATOM 802 O O . VAL A 1 106 ? -2.147 -3.778 9.553 1.00 95.12 106 VAL A O 1
ATOM 805 N N . MET A 1 107 ? -2.449 -2.932 7.499 1.00 96.25 107 MET A N 1
ATOM 806 C CA . MET A 1 107 ? -3.086 -1.699 7.972 1.00 96.25 107 MET A CA 1
ATOM 807 C C . MET A 1 107 ? -4.383 -1.975 8.740 1.00 96.25 107 MET A C 1
ATOM 809 O O . MET A 1 107 ? -4.609 -1.364 9.785 1.00 96.25 107 MET A O 1
ATOM 813 N N . SER A 1 108 ? -5.205 -2.913 8.265 1.00 95.50 108 SER A N 1
ATOM 814 C CA . SER A 1 108 ? -6.449 -3.301 8.941 1.00 95.50 108 SER A CA 1
ATOM 815 C C . SER A 1 108 ? -6.176 -3.861 10.336 1.00 95.50 108 SER A C 1
ATOM 817 O O . SER A 1 108 ? -6.804 -3.442 11.306 1.00 95.50 108 SER A O 1
ATOM 819 N N . VAL A 1 109 ? -5.163 -4.721 10.477 1.00 95.00 109 VAL A N 1
ATOM 820 C CA . VAL A 1 109 ? -4.721 -5.253 11.776 1.00 95.00 109 VAL A CA 1
ATOM 821 C C . VAL A 1 109 ? -4.227 -4.133 12.699 1.00 95.00 109 VAL A C 1
ATOM 823 O O . VAL A 1 109 ? -4.638 -4.064 13.860 1.00 95.00 109 VAL A O 1
ATOM 826 N N . ILE A 1 110 ? -3.398 -3.215 12.188 1.00 95.12 110 ILE A N 1
ATOM 827 C CA . ILE A 1 110 ? -2.875 -2.070 12.956 1.00 95.12 110 ILE A CA 1
ATOM 828 C C . ILE A 1 110 ? -4.009 -1.190 13.504 1.00 95.12 110 ILE A C 1
ATOM 830 O O . ILE A 1 110 ? -3.885 -0.645 14.607 1.00 95.12 110 ILE A O 1
ATOM 834 N N . LEU A 1 111 ? -5.090 -1.028 12.738 1.00 94.00 111 LEU A N 1
ATOM 835 C CA . LEU A 1 111 ? -6.247 -0.222 13.123 1.00 94.00 111 LEU A C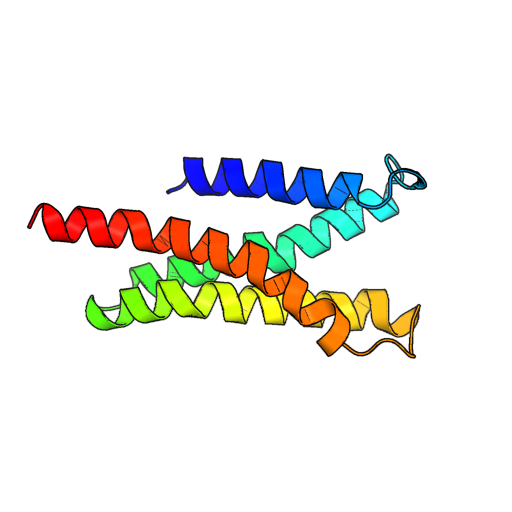A 1
ATOM 836 C C . LEU A 1 111 ? -7.193 -0.977 14.070 1.00 94.00 111 LEU A C 1
ATOM 838 O O . LEU A 1 111 ? -7.696 -0.371 15.014 1.00 94.00 111 LEU A O 1
ATOM 842 N N . LEU A 1 112 ? -7.391 -2.283 13.869 1.00 93.00 112 LEU A N 1
ATOM 843 C CA . LEU A 1 112 ? -8.322 -3.107 14.649 1.00 93.00 112 LEU A CA 1
ATOM 844 C C . LEU A 1 112 ? -7.808 -3.475 16.046 1.00 93.00 112 LEU A C 1
ATOM 846 O O . LEU A 1 112 ? -8.583 -3.412 17.000 1.00 93.00 112 LEU A O 1
ATOM 850 N N . ILE A 1 113 ? -6.526 -3.837 16.200 1.00 90.88 113 ILE A N 1
ATOM 851 C CA . ILE A 1 113 ? -5.981 -4.316 17.489 1.00 90.88 113 ILE A CA 1
ATOM 852 C C . ILE A 1 113 ? -6.268 -3.335 18.643 1.00 90.88 113 ILE A C 1
ATOM 854 O O . ILE A 1 113 ? -6.839 -3.762 19.649 1.00 90.88 113 ILE A O 1
ATOM 858 N N . PRO A 1 114 ? -5.962 -2.025 18.527 1.00 87.25 114 PRO A N 1
ATOM 859 C CA . PRO A 1 114 ? -6.229 -1.081 19.610 1.00 87.25 114 PRO A CA 1
ATOM 860 C C . PRO A 1 114 ? -7.718 -0.960 19.950 1.00 87.25 114 PRO A C 1
ATOM 862 O O . PRO A 1 114 ? -8.066 -0.713 21.102 1.00 87.25 114 PRO A O 1
ATOM 865 N N . MET A 1 115 ? -8.599 -1.124 18.959 1.00 86.62 115 MET A N 1
ATOM 866 C CA . MET A 1 115 ? -10.047 -1.034 19.152 1.00 86.62 115 MET A CA 1
ATOM 867 C C . MET A 1 115 ? -10.583 -2.234 19.934 1.00 86.62 115 MET A C 1
ATOM 869 O O . MET A 1 115 ? -11.402 -2.061 20.833 1.00 86.62 115 MET A O 1
ATOM 873 N N . ILE A 1 116 ? -10.085 -3.434 19.624 1.00 86.31 116 ILE A N 1
ATOM 874 C CA . ILE A 1 116 ? -10.455 -4.670 20.321 1.00 86.31 116 ILE A CA 1
ATOM 875 C C . ILE A 1 116 ? -9.956 -4.636 21.770 1.00 86.31 116 ILE A C 1
ATOM 877 O O . ILE A 1 116 ? -10.717 -4.958 22.680 1.00 86.31 116 ILE A O 1
ATOM 881 N N . MET A 1 117 ? -8.711 -4.199 21.998 1.00 85.44 117 MET A N 1
ATOM 882 C CA . MET A 1 117 ? -8.145 -4.099 23.350 1.00 85.44 117 MET A CA 1
ATOM 883 C C . MET A 1 117 ? -8.940 -3.124 24.223 1.00 85.44 117 MET A C 1
ATOM 885 O O . MET A 1 117 ? -9.344 -3.483 25.321 1.00 85.44 117 MET A O 1
ATOM 889 N N . ARG A 1 118 ? -9.279 -1.940 23.696 1.00 78.12 118 ARG A N 1
ATOM 890 C CA . ARG A 1 118 ? -10.035 -0.925 24.446 1.00 78.12 118 ARG A CA 1
ATOM 891 C C . ARG A 1 118 ? -11.432 -1.393 24.873 1.00 78.12 118 ARG A C 1
ATOM 893 O O . ARG A 1 118 ? -11.930 -0.933 25.890 1.00 78.12 118 ARG A O 1
ATOM 900 N N . ARG A 1 119 ? -12.057 -2.299 24.110 1.00 69.56 119 ARG A N 1
ATOM 901 C CA . ARG A 1 119 ? -13.348 -2.911 24.463 1.00 69.56 119 ARG A CA 1
ATOM 902 C C . ARG A 1 119 ? -13.223 -3.945 25.585 1.00 69.56 119 ARG A C 1
ATOM 904 O O . ARG A 1 119 ? -14.187 -4.137 26.304 1.00 69.56 119 ARG A O 1
ATOM 911 N N . LYS A 1 120 ? -12.082 -4.629 25.706 1.00 66.69 120 LYS A N 1
ATOM 912 C CA . LYS A 1 120 ? -11.851 -5.625 26.764 1.00 66.69 120 LYS A CA 1
ATOM 913 C C . LYS A 1 120 ? -11.692 -4.971 28.143 1.00 66.69 120 LYS A C 1
ATOM 915 O O . LYS A 1 120 ? -12.003 -5.602 29.144 1.00 66.69 120 LYS A O 1
ATOM 920 N N . ASP A 1 121 ? -11.228 -3.724 28.159 1.00 59.88 121 ASP A N 1
ATOM 921 C CA . ASP A 1 121 ? -10.997 -2.932 29.371 1.00 59.88 121 ASP A CA 1
ATOM 922 C C . ASP A 1 121 ? -12.225 -2.088 29.792 1.00 59.88 121 ASP A C 1
ATOM 924 O O . ASP A 1 121 ? -12.122 -1.291 30.724 1.00 59.88 121 ASP A O 1
ATOM 928 N N . SER A 1 122 ? -13.359 -2.209 29.083 1.00 54.38 122 SER A N 1
ATOM 929 C CA . SER A 1 122 ? -14.639 -1.525 29.364 1.00 54.38 122 SER A CA 1
ATOM 930 C C . SER A 1 122 ? -15.696 -2.521 29.822 1.00 54.38 122 SER A C 1
ATOM 932 O O . SER A 1 122 ? -16.511 -2.136 30.685 1.00 54.38 122 SER A O 1
#